Protein AF-A0A7S0S226-F1 (afdb_monomer)

Solvent-accessible surface area (backbone atoms only — not comparable to full-atom values): 10215 Å² total; per-residue (Å²): 108,69,68,55,55,52,50,51,54,54,50,40,50,69,48,90,68,52,68,76,54,34,71,37,90,78,8,47,75,35,73,36,82,28,93,71,53,96,86,37,67,71,38,80,71,40,34,31,76,54,60,61,41,49,46,66,57,77,84,76,49,69,48,77,39,83,91,77,74,43,77,46,78,44,62,69,55,51,52,49,28,52,55,51,35,70,73,42,51,83,58,30,73,47,63,35,71,62,32,49,52,53,49,53,55,48,52,52,51,52,51,52,51,58,62,69,67,64,72,88,71,81,82,85,77,85,85,82,91,79,93,83,81,89,81,86,88,82,84,90,80,89,83,85,87,80,89,88,86,85,90,79,90,81,86,91,135

Secondary structure (DSSP, 8-state):
-HHHHHHHHHHHHHS---HHHHTSTT-S-EEEPPTTSTTPPPEEEE-S----EEE--S--EEEEETTTTEEEEESHHHHHHHHHHHHSPTT-EEE-HHHHHHHHHHHHHHHHHHHHS----------------------------------------

Organism: NCBI:txid1034604

Nearest PDB structures (foldseek):
  1fx4-assembly1_A-2  TM=7.260E-01  e=3.906E-01  Trypanosoma brucei
  1fx2-assembly1_A-2  TM=8.397E-01  e=1.121E+00  Trypanosoma brucei
  6aob-assembly1_B  TM=8.402E-01  e=2.822E+00  Blastocladiella emersonii
  1ab8-assembly1_A  TM=6.430E-01  e=1.665E+00  Rattus norvegicus
  3r5g-assembly2_B  TM=6.287E-01  e=2.030E+00  Pseudomonas aeruginosa

Mean predicted aligned error: 16.29 Å

pLDDT: mean 73.47, std 22.45, range [32.38, 96.31]

Sequence (157 aa):
AINWALLVQQRLMLHPWSDVVLCHEHCEPVEAPGSGGPGAPPRIAFYGPRLKGAVVYGPLRWAYSPTTGRITYEGRLLQQARNMLRHALTGMVVASPPAAHAAMASSIADEMNATMVGRPGGASMAGTQASRSRAGSGSDTGSEAGREADGALMDLS

Structure (mmCIF, N/CA/C/O backbone):
data_AF-A0A7S0S226-F1
#
_entry.id   AF-A0A7S0S226-F1
#
loop_
_atom_site.group_PDB
_atom_site.id
_atom_site.type_symbol
_atom_site.label_atom_id
_atom_site.label_alt_id
_atom_site.label_comp_id
_atom_site.label_asym_id
_atom_site.label_entity_id
_atom_site.label_seq_id
_atom_site.pdbx_PDB_ins_code
_atom_site.Cartn_x
_atom_site.Cartn_y
_atom_site.Cartn_z
_atom_site.occupancy
_atom_site.B_iso_or_equiv
_atom_site.auth_seq_id
_atom_site.auth_comp_id
_atom_site.auth_asym_id
_atom_site.auth_atom_id
_atom_site.pdbx_PDB_model_num
ATOM 1 N N . ALA A 1 1 ? 0.228 -5.501 7.816 1.00 83.00 1 ALA A N 1
ATOM 2 C CA . ALA A 1 1 ? -0.069 -4.401 6.866 1.00 83.00 1 ALA A CA 1
ATOM 3 C C . ALA A 1 1 ? 1.089 -4.140 5.899 1.00 83.00 1 ALA A C 1
ATOM 5 O O . ALA A 1 1 ? 0.867 -4.232 4.701 1.00 83.00 1 ALA A O 1
ATOM 6 N N . ILE A 1 2 ? 2.311 -3.874 6.385 1.00 86.56 2 ILE A N 1
ATOM 7 C CA . ILE A 1 2 ? 3.483 -3.630 5.518 1.00 86.56 2 ILE A CA 1
ATOM 8 C C . ILE A 1 2 ? 3.778 -4.834 4.606 1.00 86.56 2 ILE A C 1
ATOM 10 O O . ILE A 1 2 ? 3.796 -4.666 3.393 1.00 86.56 2 ILE A O 1
ATOM 14 N N . ASN A 1 3 ? 3.864 -6.053 5.155 1.00 86.31 3 ASN A N 1
ATOM 15 C CA . ASN A 1 3 ? 4.080 -7.270 4.350 1.00 86.31 3 ASN A CA 1
ATOM 16 C C . ASN A 1 3 ? 2.999 -7.482 3.285 1.00 86.31 3 ASN A C 1
ATOM 18 O O . ASN A 1 3 ? 3.306 -7.848 2.158 1.00 86.31 3 ASN A O 1
ATOM 22 N N . TRP A 1 4 ? 1.735 -7.205 3.621 1.00 87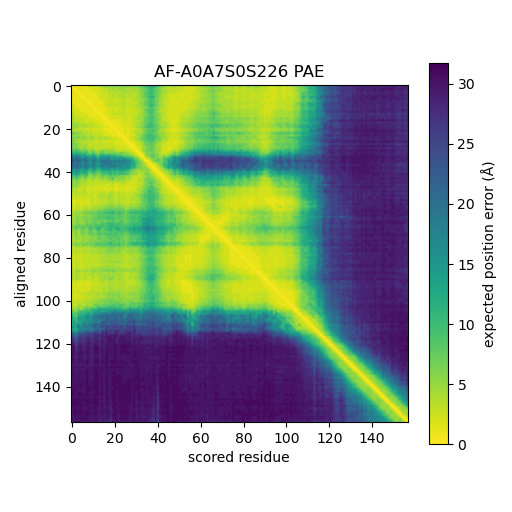.94 4 TRP A N 1
ATOM 23 C CA . TRP A 1 4 ? 0.642 -7.271 2.653 1.00 87.94 4 TRP A CA 1
ATOM 24 C C . TRP A 1 4 ? 0.852 -6.268 1.515 1.00 87.94 4 TRP A C 1
ATOM 26 O O . TRP A 1 4 ? 0.766 -6.648 0.355 1.00 87.94 4 TRP A O 1
ATOM 36 N N . ALA A 1 5 ? 1.198 -5.015 1.824 1.00 88.38 5 ALA A N 1
ATOM 37 C CA . ALA A 1 5 ? 1.439 -4.001 0.803 1.00 88.38 5 ALA A CA 1
ATOM 38 C C . ALA A 1 5 ? 2.613 -4.376 -0.121 1.00 88.38 5 ALA A C 1
ATOM 40 O O . ALA A 1 5 ? 2.495 -4.227 -1.334 1.00 88.38 5 ALA A O 1
ATOM 41 N N . LEU A 1 6 ? 3.704 -4.920 0.430 1.00 85.62 6 LEU A N 1
ATOM 42 C CA . LEU A 1 6 ? 4.840 -5.417 -0.357 1.00 85.62 6 LEU A CA 1
ATOM 43 C C . LEU A 1 6 ? 4.444 -6.594 -1.253 1.00 85.62 6 LEU A C 1
ATOM 45 O O . LEU A 1 6 ? 4.771 -6.606 -2.439 1.00 85.62 6 LEU A O 1
ATOM 49 N N . LEU A 1 7 ? 3.692 -7.552 -0.708 1.00 89.31 7 LEU A N 1
ATOM 50 C CA . LEU A 1 7 ? 3.219 -8.709 -1.458 1.00 89.31 7 LEU A CA 1
ATOM 51 C C . LEU A 1 7 ? 2.297 -8.293 -2.604 1.00 89.31 7 LEU A C 1
ATOM 53 O O . LEU A 1 7 ? 2.421 -8.824 -3.703 1.00 89.31 7 LEU A O 1
ATOM 57 N N . VAL A 1 8 ? 1.402 -7.329 -2.385 1.00 89.56 8 VAL A N 1
ATOM 58 C CA . VAL A 1 8 ? 0.544 -6.829 -3.461 1.00 89.56 8 VAL A CA 1
ATOM 59 C C . VAL A 1 8 ? 1.380 -6.149 -4.547 1.00 89.56 8 VAL A C 1
ATOM 61 O O . VAL A 1 8 ? 1.184 -6.476 -5.711 1.00 89.56 8 VAL A O 1
ATOM 64 N N . GLN A 1 9 ? 2.346 -5.287 -4.204 1.00 86.31 9 GLN A N 1
ATOM 65 C CA . GLN A 1 9 ? 3.227 -4.666 -5.210 1.00 86.31 9 GLN A CA 1
ATOM 66 C C . GLN A 1 9 ? 3.968 -5.721 -6.041 1.00 86.31 9 GLN A C 1
ATOM 68 O O . GLN A 1 9 ? 3.933 -5.680 -7.268 1.00 86.31 9 GLN A O 1
ATOM 73 N N . GLN A 1 10 ? 4.559 -6.725 -5.386 1.00 86.25 10 GLN A N 1
ATOM 74 C CA . GLN A 1 10 ? 5.239 -7.821 -6.075 1.00 86.25 10 GLN A CA 1
ATOM 75 C C . GLN A 1 10 ? 4.284 -8.600 -6.991 1.00 86.25 10 GLN A C 1
ATOM 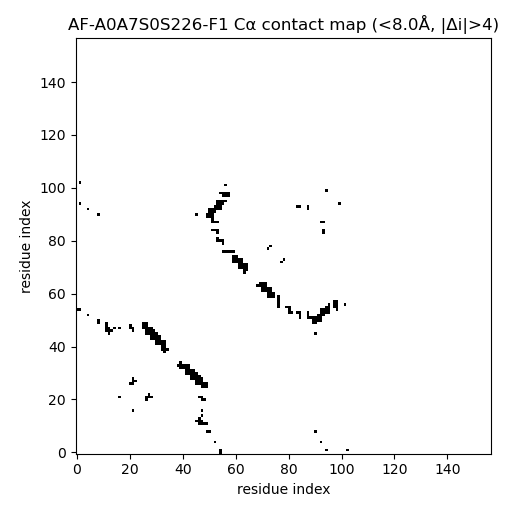77 O O . GLN A 1 10 ? 4.634 -8.936 -8.120 1.00 86.25 10 GLN A O 1
ATOM 82 N N . ARG A 1 11 ? 3.067 -8.898 -6.521 1.00 89.69 11 ARG A N 1
ATOM 83 C CA . ARG A 1 11 ? 2.081 -9.650 -7.306 1.00 89.69 11 ARG A CA 1
ATOM 84 C C . ARG A 1 11 ? 1.554 -8.857 -8.491 1.00 89.69 11 ARG A C 1
ATOM 86 O O . ARG A 1 11 ? 1.340 -9.464 -9.530 1.00 89.69 11 ARG A O 1
ATOM 93 N N . LEU A 1 12 ? 1.392 -7.542 -8.359 1.00 89.75 12 LEU A N 1
ATOM 94 C CA . LEU A 1 12 ? 1.027 -6.672 -9.475 1.00 89.75 12 LEU A CA 1
ATOM 95 C C . LEU A 1 12 ? 2.134 -6.640 -10.532 1.00 89.75 12 LEU A C 1
ATOM 97 O O . LEU A 1 12 ? 1.825 -6.779 -11.708 1.00 89.75 12 LEU A O 1
ATOM 101 N N . MET A 1 13 ? 3.405 -6.554 -10.127 1.00 86.81 13 MET A N 1
ATOM 102 C CA . MET A 1 13 ? 4.535 -6.578 -11.067 1.00 86.81 13 MET A CA 1
ATOM 103 C C . MET A 1 13 ? 4.653 -7.895 -11.843 1.00 86.81 13 MET A C 1
ATOM 105 O O . MET A 1 13 ? 5.077 -7.892 -12.992 1.00 86.81 13 MET A O 1
ATOM 109 N N . LEU A 1 14 ? 4.311 -9.021 -11.213 1.00 88.56 14 LEU A N 1
ATOM 110 C CA . LEU A 1 14 ? 4.398 -10.354 -11.822 1.00 88.56 14 LEU A CA 1
ATOM 111 C C . LEU A 1 14 ? 3.123 -10.767 -12.568 1.00 88.56 14 LEU A C 1
ATOM 113 O O . LEU A 1 14 ? 3.090 -11.840 -13.170 1.00 88.56 14 LEU A O 1
ATOM 117 N N . HIS A 1 15 ? 2.053 -9.979 -12.479 1.00 92.62 15 HIS A N 1
ATOM 118 C CA . HIS A 1 15 ? 0.795 -10.322 -13.122 1.00 92.62 15 HIS A CA 1
ATOM 119 C C . HIS A 1 15 ? 0.908 -10.123 -14.644 1.00 92.62 15 HIS A C 1
ATOM 121 O O . HIS A 1 15 ? 1.420 -9.089 -15.076 1.00 92.62 15 HIS A O 1
ATOM 127 N N . PRO A 1 16 ? 0.429 -11.075 -15.469 1.00 93.19 16 PRO A N 1
ATOM 128 C CA . PRO A 1 16 ? 0.474 -10.956 -16.923 1.00 93.19 16 PRO A CA 1
ATOM 129 C C . PRO A 1 16 ? -0.617 -9.994 -17.411 1.00 93.19 16 PRO A C 1
ATOM 131 O O . PRO A 1 16 ? -1.677 -10.410 -17.878 1.00 93.19 16 PRO A O 1
ATOM 134 N N . TRP A 1 17 ? -0.379 -8.693 -17.251 1.00 94.69 17 TRP A N 1
ATOM 135 C CA . TRP A 1 17 ? -1.279 -7.656 -17.748 1.00 94.69 17 TRP A CA 1
ATOM 136 C C . TRP A 1 17 ? -1.405 -7.727 -19.267 1.00 94.69 17 TRP A C 1
ATOM 138 O O . TRP A 1 17 ? -0.428 -7.962 -19.971 1.00 94.69 17 TRP A O 1
ATOM 148 N N . SER A 1 18 ? -2.617 -7.502 -19.773 1.00 95.69 18 SER A N 1
ATOM 149 C CA . SER A 1 18 ? -2.836 -7.373 -21.210 1.00 95.69 18 SER A CA 1
ATOM 150 C C . SER A 1 18 ? -2.252 -6.064 -21.737 1.00 95.69 18 SER A C 1
ATOM 152 O O . SER A 1 18 ? -2.191 -5.066 -21.013 1.00 95.69 18 SER A O 1
ATOM 154 N N . ASP A 1 19 ? -1.915 -6.032 -23.026 1.00 93.56 19 ASP A N 1
ATOM 155 C CA . ASP A 1 19 ? -1.386 -4.829 -23.684 1.00 93.56 19 ASP A CA 1
ATOM 156 C C . ASP A 1 19 ? -2.323 -3.625 -23.528 1.00 93.56 19 ASP A C 1
ATOM 158 O O . ASP A 1 19 ? -1.872 -2.506 -23.313 1.00 93.56 19 ASP A O 1
ATOM 162 N N . VAL A 1 20 ? -3.640 -3.861 -23.520 1.00 94.38 20 VAL A N 1
ATOM 163 C CA . VAL A 1 20 ? -4.655 -2.819 -23.291 1.00 94.38 20 VAL A CA 1
ATOM 164 C C . VAL A 1 20 ? -4.458 -2.116 -21.943 1.00 94.38 20 VAL A C 1
ATOM 166 O O . VAL A 1 20 ? -4.622 -0.901 -21.859 1.00 94.38 20 VAL A O 1
ATOM 169 N N . VAL A 1 21 ? -4.093 -2.856 -20.890 1.00 92.62 21 VAL A N 1
ATOM 170 C CA . VAL A 1 21 ? -3.802 -2.273 -19.570 1.00 92.62 21 VAL A CA 1
ATOM 171 C C . VAL A 1 21 ? -2.472 -1.528 -19.597 1.00 92.62 21 VAL A C 1
ATOM 173 O O . VAL A 1 21 ? -2.377 -0.444 -19.033 1.00 92.62 21 VAL A O 1
ATOM 176 N N . LEU A 1 22 ? -1.457 -2.074 -20.266 1.00 92.69 22 LEU A N 1
ATOM 177 C CA . LEU A 1 22 ? -0.122 -1.470 -20.336 1.00 92.69 22 LEU A CA 1
ATOM 178 C C . LEU A 1 22 ? -0.083 -0.188 -21.176 1.00 92.69 22 LEU A C 1
ATOM 180 O O . LEU A 1 22 ? 0.753 0.674 -20.921 1.00 92.69 22 LEU A O 1
ATOM 184 N N . CYS A 1 23 ? -0.997 -0.038 -22.138 1.00 92.19 23 CYS A N 1
ATOM 185 C CA . CYS A 1 23 ? -1.183 1.201 -22.892 1.00 92.19 23 CYS A CA 1
ATOM 186 C C . CYS A 1 23 ? -1.824 2.328 -22.065 1.00 92.19 23 CYS A C 1
ATOM 188 O O . CYS A 1 23 ? -1.823 3.475 -22.511 1.00 92.19 23 CYS A O 1
ATOM 190 N N . HIS A 1 24 ? -2.400 2.030 -20.894 1.00 91.19 24 HIS A N 1
ATOM 191 C CA . HIS A 1 24 ? -2.980 3.052 -20.030 1.00 91.19 24 HIS A CA 1
ATOM 192 C C . HIS A 1 24 ? -1.882 3.894 -19.372 1.00 91.19 24 HIS A C 1
ATOM 194 O O . HIS A 1 24 ? -0.874 3.372 -18.893 1.00 91.19 24 HIS A O 1
ATOM 200 N N . GLU A 1 25 ? -2.123 5.200 -19.272 1.00 86.50 25 GLU A N 1
ATOM 201 C CA . GLU A 1 25 ? -1.240 6.129 -18.569 1.00 86.50 25 GLU A CA 1
ATOM 202 C C . GLU A 1 25 ? -0.963 5.637 -17.132 1.00 86.50 25 GLU A C 1
ATOM 204 O O . GLU A 1 25 ? -1.889 5.295 -16.390 1.00 86.50 25 GLU A O 1
ATOM 209 N N . HIS A 1 26 ? 0.310 5.574 -16.736 1.00 85.44 26 HIS A N 1
ATOM 210 C CA . HIS A 1 26 ? 0.799 5.072 -15.443 1.00 85.44 26 HIS A CA 1
ATOM 211 C C . HIS A 1 26 ? 0.833 3.546 -15.266 1.00 85.44 26 HIS A C 1
ATOM 213 O O . HIS A 1 26 ? 1.134 3.076 -14.161 1.00 85.44 26 HIS A O 1
ATOM 219 N N . CYS A 1 27 ? 0.551 2.775 -16.316 1.00 90.56 27 CYS A N 1
ATOM 220 C CA . CYS A 1 27 ? 0.687 1.316 -16.322 1.00 90.56 27 CYS A CA 1
ATOM 221 C C . CYS A 1 27 ? 1.833 0.827 -17.216 1.00 90.56 27 CYS A C 1
ATOM 223 O O . CYS A 1 27 ? 2.117 -0.374 -17.241 1.00 90.56 27 CYS A O 1
ATOM 225 N N . GLU A 1 28 ? 2.514 1.743 -17.907 1.00 89.31 28 GLU A N 1
ATOM 226 C CA . GLU A 1 28 ? 3.633 1.419 -18.776 1.00 89.31 28 GLU A CA 1
ATOM 227 C C . GLU A 1 28 ? 4.786 0.764 -17.991 1.00 89.31 28 GLU A C 1
ATOM 229 O O . GLU A 1 28 ? 4.998 1.085 -16.809 1.00 89.31 28 GLU A O 1
ATOM 234 N N . PRO A 1 29 ? 5.547 -0.151 -18.616 1.00 87.69 29 PRO A N 1
ATOM 235 C CA . PRO A 1 29 ? 6.764 -0.680 -18.022 1.00 87.69 29 PRO A CA 1
ATOM 236 C C . PRO A 1 29 ? 7.760 0.449 -17.744 1.00 87.69 29 PRO A C 1
ATOM 238 O O . PRO A 1 29 ? 8.055 1.257 -18.622 1.00 87.69 29 PRO A O 1
ATOM 241 N N . VAL A 1 30 ? 8.291 0.501 -16.523 1.00 86.81 30 VAL A N 1
ATOM 242 C CA . VAL A 1 30 ? 9.331 1.469 -16.147 1.00 86.81 30 VAL A CA 1
ATOM 243 C C . VAL A 1 30 ? 10.589 0.719 -15.790 1.00 86.81 30 VAL A C 1
ATOM 245 O O . VAL A 1 30 ? 10.583 -0.141 -14.909 1.00 86.81 30 VAL A O 1
ATOM 248 N N . GLU A 1 31 ? 11.675 1.087 -16.451 1.00 85.19 31 GLU A N 1
ATOM 249 C CA . GLU A 1 31 ? 13.002 0.560 -16.186 1.00 85.19 31 GLU A CA 1
ATOM 250 C C . GLU A 1 31 ? 13.718 1.425 -15.148 1.00 85.19 31 GLU A C 1
ATOM 252 O O . GLU A 1 31 ? 13.714 2.655 -15.211 1.00 85.19 31 GLU A O 1
ATOM 257 N N . ALA A 1 32 ? 14.343 0.770 -14.176 1.00 78.94 32 ALA A N 1
ATOM 258 C CA . ALA A 1 32 ? 15.320 1.381 -13.299 1.00 78.94 32 ALA A CA 1
ATOM 259 C C . ALA A 1 32 ? 16.734 1.039 -13.783 1.00 78.94 32 ALA A C 1
ATOM 261 O O . ALA A 1 32 ? 16.969 -0.069 -14.288 1.00 78.94 32 ALA A O 1
ATOM 262 N N . PRO A 1 33 ? 17.697 1.956 -13.581 1.00 74.69 33 PRO A N 1
ATOM 263 C CA . PRO A 1 33 ? 19.095 1.666 -13.849 1.00 74.69 33 PRO A CA 1
ATOM 264 C C . PRO A 1 33 ? 19.530 0.414 -13.078 1.00 74.69 33 PRO A C 1
ATOM 266 O O . PRO A 1 33 ? 19.199 0.237 -11.900 1.00 74.69 33 PRO A O 1
ATOM 269 N N . GLY A 1 34 ? 20.260 -0.473 -13.756 1.00 68.38 34 GLY A N 1
ATOM 270 C CA . GLY A 1 34 ? 20.780 -1.691 -13.152 1.00 68.38 34 GLY A CA 1
ATOM 271 C C . GLY A 1 34 ? 21.678 -1.362 -11.958 1.00 68.38 34 GLY A C 1
ATOM 272 O O . GLY A 1 34 ? 22.600 -0.558 -12.054 1.00 68.38 34 GLY A O 1
ATOM 273 N N . SER A 1 35 ? 21.439 -2.006 -10.815 1.00 65.50 35 SER A N 1
ATOM 274 C CA . SER A 1 35 ? 22.182 -1.779 -9.565 1.00 65.50 35 SER A CA 1
ATOM 275 C C . SER A 1 35 ? 23.627 -2.318 -9.576 1.00 65.50 35 SER A C 1
ATOM 277 O O . SER A 1 35 ? 24.253 -2.385 -8.523 1.00 65.50 35 SER A O 1
ATOM 279 N N . GLY A 1 36 ? 24.138 -2.765 -10.730 1.00 61.38 36 GLY A N 1
ATOM 280 C CA . GLY A 1 36 ? 25.374 -3.549 -10.871 1.00 61.38 36 GLY A CA 1
ATOM 281 C C . GLY A 1 36 ? 26.572 -2.808 -11.473 1.00 61.38 36 GLY A C 1
ATOM 282 O O . GLY A 1 36 ? 27.536 -3.458 -11.858 1.00 61.38 36 GLY A O 1
ATOM 283 N N . GLY A 1 37 ? 26.524 -1.477 -11.573 1.00 62.25 37 GLY A N 1
ATOM 284 C CA . GLY A 1 37 ? 27.582 -0.671 -12.192 1.00 62.25 37 GLY A CA 1
ATOM 285 C C . GLY A 1 37 ? 27.354 -0.392 -13.686 1.00 62.25 37 GLY A C 1
ATOM 286 O O . GLY A 1 37 ? 26.299 -0.735 -14.230 1.00 62.25 37 GLY A O 1
ATOM 287 N N . PRO A 1 38 ? 28.311 0.275 -14.357 1.00 66.38 38 PRO A N 1
ATOM 288 C CA . PRO A 1 38 ? 28.190 0.633 -15.768 1.00 66.38 38 PRO A CA 1
ATOM 289 C C . PRO A 1 38 ? 27.993 -0.623 -16.630 1.00 66.38 38 PRO A C 1
ATOM 291 O O . PRO A 1 38 ? 28.824 -1.525 -16.601 1.00 66.38 38 PRO A O 1
ATOM 294 N N . GLY A 1 39 ? 26.893 -0.685 -17.385 1.00 70.69 39 GLY A N 1
ATOM 295 C CA . GLY A 1 39 ? 26.566 -1.817 -18.263 1.00 70.69 39 GLY A CA 1
ATOM 296 C C . GLY A 1 39 ? 25.683 -2.905 -17.642 1.00 70.69 39 GLY A C 1
ATOM 297 O O . GLY A 1 39 ? 25.359 -3.873 -18.327 1.00 70.69 39 GLY A O 1
ATOM 298 N N . ALA A 1 40 ? 25.254 -2.764 -16.381 1.00 72.81 40 ALA A N 1
ATOM 299 C CA . ALA A 1 40 ? 24.247 -3.659 -15.817 1.00 72.81 40 ALA A CA 1
ATOM 300 C C . ALA A 1 40 ? 22.916 -3.522 -16.585 1.00 72.81 40 ALA A C 1
ATOM 302 O O . ALA A 1 40 ? 22.482 -2.391 -16.833 1.00 72.81 40 ALA A O 1
ATOM 303 N N . PRO A 1 41 ? 22.253 -4.638 -16.948 1.00 74.00 41 PRO A N 1
ATOM 304 C CA . PRO A 1 41 ? 21.011 -4.577 -17.703 1.00 74.00 41 PRO A CA 1
ATOM 305 C C . PRO A 1 41 ? 19.937 -3.810 -16.917 1.00 74.00 41 PRO A C 1
ATOM 307 O O . PRO A 1 41 ? 19.889 -3.915 -15.680 1.00 74.00 41 PRO A O 1
ATOM 310 N N . PRO A 1 42 ? 19.078 -3.039 -17.608 1.00 72.25 42 PRO A N 1
ATOM 311 C CA . PRO A 1 42 ? 17.971 -2.346 -16.969 1.00 72.25 42 PRO A CA 1
ATOM 312 C C . PRO A 1 42 ? 17.066 -3.357 -16.261 1.00 72.25 42 PRO A C 1
ATOM 314 O O . PRO A 1 42 ? 16.806 -4.455 -16.759 1.00 72.25 42 PRO A O 1
ATOM 317 N N . ARG A 1 43 ? 16.610 -3.002 -15.058 1.00 79.81 43 ARG A N 1
ATOM 318 C CA . ARG A 1 43 ? 15.679 -3.832 -14.284 1.00 79.81 43 ARG A CA 1
ATOM 319 C C . ARG A 1 43 ? 14.304 -3.201 -14.364 1.00 79.81 43 ARG A C 1
ATOM 321 O O . ARG A 1 43 ? 14.167 -2.007 -14.120 1.00 79.81 43 ARG A O 1
ATOM 328 N N . ILE A 1 44 ? 13.280 -3.998 -14.641 1.00 80.75 44 ILE A N 1
ATOM 329 C CA . ILE A 1 44 ? 11.900 -3.512 -14.607 1.00 80.75 44 ILE A CA 1
ATOM 330 C C . ILE A 1 44 ? 11.547 -3.167 -13.155 1.00 80.75 44 ILE A C 1
ATOM 332 O O . ILE A 1 44 ? 11.524 -4.036 -12.282 1.00 80.75 44 ILE A O 1
ATOM 336 N N . ALA A 1 45 ? 11.303 -1.886 -12.902 1.00 79.19 45 ALA A N 1
ATOM 337 C CA . ALA A 1 45 ? 10.891 -1.352 -11.612 1.00 79.19 45 ALA A CA 1
ATOM 338 C C . ALA A 1 45 ? 9.368 -1.355 -11.449 1.00 79.19 45 ALA A C 1
ATOM 340 O O . ALA A 1 45 ? 8.881 -1.568 -10.342 1.00 79.19 45 ALA A O 1
ATOM 341 N N . PHE A 1 46 ? 8.619 -1.161 -12.540 1.00 85.19 46 PHE A N 1
ATOM 342 C CA . PHE A 1 46 ? 7.156 -1.233 -12.543 1.00 85.19 46 PHE A CA 1
ATOM 343 C C . PHE A 1 46 ? 6.630 -1.892 -13.813 1.00 85.19 46 PHE A C 1
ATOM 345 O O . PHE A 1 46 ? 7.206 -1.718 -14.884 1.00 85.19 46 PHE A O 1
ATOM 352 N N . TYR A 1 47 ? 5.513 -2.609 -13.682 1.00 89.25 47 TYR A N 1
ATOM 353 C CA . TYR A 1 47 ? 4.800 -3.249 -14.783 1.00 89.25 47 TYR A CA 1
ATOM 354 C C . TYR A 1 47 ? 3.304 -3.307 -14.443 1.00 89.25 47 TYR A C 1
ATOM 356 O O . TY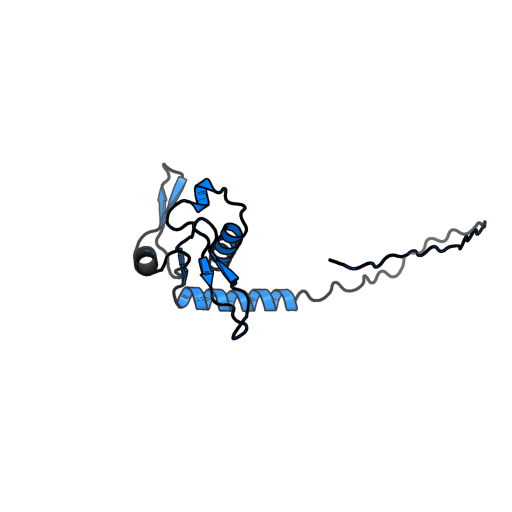R A 1 47 ? 2.928 -3.912 -13.436 1.00 89.25 47 TYR A O 1
ATOM 364 N N . GLY A 1 48 ? 2.462 -2.641 -15.239 1.00 92.19 48 GLY A N 1
ATOM 365 C CA . GLY A 1 48 ? 1.022 -2.555 -14.995 1.00 92.19 48 GLY A CA 1
ATOM 366 C C . GLY A 1 48 ? 0.614 -1.581 -13.877 1.00 92.19 48 GLY A C 1
ATOM 367 O O . GLY A 1 48 ? 1.375 -0.671 -13.531 1.00 92.19 48 GLY A O 1
ATOM 368 N N . PRO A 1 49 ? -0.599 -1.743 -13.309 1.00 92.44 49 PRO A N 1
ATOM 369 C CA . PRO A 1 49 ? -1.165 -0.848 -12.308 1.00 92.44 49 PRO A CA 1
ATOM 370 C C . PRO A 1 49 ? -0.290 -0.711 -11.065 1.00 92.44 49 PRO A C 1
ATOM 372 O O . PRO A 1 49 ? 0.093 -1.689 -10.421 1.00 92.44 49 PRO A O 1
ATOM 375 N N . ARG A 1 50 ? -0.034 0.538 -10.682 1.00 89.38 50 ARG A N 1
ATOM 376 C CA . ARG A 1 50 ? 0.840 0.882 -9.561 1.00 89.38 50 ARG A CA 1
ATOM 377 C C . ARG A 1 50 ? 0.017 1.311 -8.360 1.00 89.38 50 ARG A C 1
ATOM 379 O O . ARG A 1 50 ? -0.689 2.319 -8.396 1.00 89.38 50 ARG A O 1
ATOM 386 N N . LEU A 1 51 ? 0.147 0.581 -7.258 1.00 88.06 51 LEU A N 1
ATOM 387 C CA . LEU A 1 51 ? -0.509 0.977 -6.019 1.00 88.06 51 LEU A CA 1
ATOM 388 C C . LEU A 1 51 ? 0.284 2.050 -5.292 1.00 88.06 51 LEU A C 1
ATOM 390 O O . LEU A 1 51 ? 1.512 2.054 -5.260 1.00 88.06 51 LEU A O 1
ATOM 394 N N . LYS A 1 52 ? -0.454 2.944 -4.652 1.00 91.88 52 LYS A N 1
ATOM 395 C CA . LYS A 1 52 ? 0.071 3.953 -3.747 1.00 91.88 52 LYS A CA 1
ATOM 396 C C . LYS A 1 52 ? -0.563 3.717 -2.386 1.00 91.88 52 LYS A C 1
ATOM 398 O O . LYS A 1 52 ? -1.785 3.614 -2.285 1.00 91.88 52 LYS A O 1
ATOM 403 N N . GLY A 1 53 ? 0.259 3.587 -1.350 1.00 92.25 53 GLY A N 1
ATOM 404 C CA . GLY A 1 53 ? -0.195 3.163 -0.028 1.00 92.25 53 GLY A CA 1
ATOM 405 C C . GLY A 1 53 ? 0.433 3.963 1.103 1.00 92.25 53 GLY A C 1
ATOM 406 O O . GLY A 1 53 ? 1.566 4.425 1.001 1.00 92.25 53 GLY A O 1
ATOM 407 N N . ALA A 1 54 ? -0.302 4.097 2.205 1.00 94.81 54 ALA A N 1
ATOM 408 C CA . ALA A 1 54 ? 0.207 4.646 3.453 1.00 94.81 54 ALA A CA 1
ATOM 409 C C . ALA A 1 54 ? -0.198 3.736 4.614 1.00 94.81 54 ALA A C 1
ATOM 411 O O . ALA A 1 54 ? -1.375 3.410 4.771 1.00 94.81 54 ALA A O 1
ATOM 412 N N . VAL A 1 55 ? 0.775 3.337 5.430 1.00 94.00 55 VAL A N 1
ATOM 413 C CA . VAL A 1 55 ? 0.565 2.511 6.618 1.00 94.00 55 VAL A CA 1
ATOM 414 C C . VAL A 1 55 ? 0.867 3.344 7.852 1.00 94.00 55 VAL A C 1
ATOM 416 O O . VAL A 1 55 ? 1.964 3.874 8.010 1.00 94.00 55 VAL A O 1
ATOM 419 N N . VAL A 1 56 ? -0.108 3.442 8.747 1.00 94.44 56 VAL A N 1
ATOM 420 C CA . VAL A 1 56 ? 0.036 4.115 10.039 1.00 94.44 56 VAL A CA 1
ATOM 421 C C . VAL A 1 56 ? -0.257 3.139 11.165 1.00 94.44 56 VAL A C 1
ATOM 423 O O . VAL A 1 56 ? -1.055 2.217 11.009 1.00 94.44 56 VAL A O 1
ATOM 426 N N . TYR A 1 57 ? 0.387 3.357 12.305 1.00 92.69 57 TYR A N 1
ATOM 427 C CA . TYR A 1 57 ? 0.212 2.556 13.508 1.00 92.69 57 TYR A CA 1
ATOM 428 C C . TYR A 1 57 ? -0.021 3.468 14.708 1.00 92.69 57 TYR A C 1
ATOM 430 O O . TYR A 1 57 ? 0.664 4.483 14.858 1.00 92.69 57 TYR A O 1
ATOM 438 N N . GLY A 1 58 ? -0.998 3.113 15.540 1.00 91.25 58 GLY A N 1
ATOM 439 C CA . GLY A 1 58 ? -1.383 3.883 16.716 1.00 91.25 58 GLY A CA 1
ATOM 440 C C . GLY A 1 58 ? -2.810 3.578 17.182 1.00 91.25 58 GLY A C 1
ATOM 441 O O . GLY A 1 58 ? -3.480 2.718 16.605 1.00 91.25 58 GLY A O 1
ATOM 442 N N . PRO A 1 59 ? -3.293 4.288 18.216 1.00 89.94 59 PRO A N 1
ATOM 443 C CA . PRO A 1 59 ? -4.652 4.131 18.718 1.00 89.94 59 PRO A CA 1
ATOM 444 C C . PRO A 1 59 ? -5.679 4.563 17.666 1.00 89.94 59 PRO A C 1
ATOM 446 O O . PRO A 1 59 ? -5.592 5.650 17.088 1.00 89.94 59 PRO A O 1
ATOM 449 N N . LEU A 1 60 ? -6.672 3.706 17.439 1.00 89.38 60 LEU A N 1
ATOM 450 C CA . LEU A 1 60 ? -7.661 3.852 16.379 1.00 89.38 60 LEU A CA 1
ATOM 451 C C . LEU A 1 60 ? -9.052 4.069 16.967 1.00 89.38 60 LEU A C 1
ATOM 453 O O . LEU A 1 60 ? -9.482 3.327 17.848 1.00 89.38 60 LEU A O 1
ATOM 457 N N . ARG A 1 61 ? -9.769 5.068 16.447 1.00 92.69 61 ARG A N 1
ATOM 458 C CA . ARG A 1 61 ? -11.206 5.207 16.686 1.00 92.69 61 ARG A CA 1
ATOM 459 C C . ARG A 1 61 ? -11.957 4.501 15.572 1.00 92.69 61 ARG A C 1
ATOM 461 O O . ARG A 1 61 ? -11.606 4.633 14.398 1.00 92.69 61 ARG A O 1
ATOM 468 N N . TRP A 1 62 ? -12.969 3.748 15.959 1.00 94.12 62 TRP A N 1
ATOM 469 C CA . TRP A 1 62 ? -13.801 3.001 15.040 1.00 94.12 62 TRP A CA 1
ATOM 470 C C . TRP A 1 62 ? -15.250 3.034 15.506 1.00 94.12 62 TRP A C 1
ATOM 472 O O . TRP A 1 62 ? -15.522 3.146 16.702 1.00 94.12 62 TRP A O 1
ATOM 482 N N . ALA A 1 63 ? -16.162 2.933 14.550 1.00 93.56 63 ALA A N 1
ATOM 483 C CA . ALA A 1 63 ? -17.588 2.820 14.786 1.00 93.56 63 ALA A CA 1
ATOM 484 C C . ALA A 1 63 ? -18.123 1.613 14.015 1.00 93.56 63 ALA A C 1
ATOM 486 O O . ALA A 1 63 ? -17.717 1.347 12.884 1.00 93.56 63 ALA A O 1
ATOM 487 N N . TYR A 1 64 ? -19.029 0.866 14.635 1.00 95.75 64 TYR A N 1
ATOM 488 C CA . TYR A 1 64 ? -19.732 -0.227 13.977 1.00 95.75 64 TYR A CA 1
ATOM 489 C C . TYR A 1 64 ? -21.100 0.258 13.501 1.00 95.75 64 TYR A C 1
ATOM 491 O O . TYR A 1 64 ? -21.867 0.826 14.277 1.00 95.75 64 TYR A O 1
ATOM 499 N N . SER A 1 65 ? -21.408 0.033 12.225 1.00 95.25 65 SER A N 1
ATOM 500 C CA . SER A 1 65 ? -22.721 0.314 11.651 1.00 95.25 65 SER A CA 1
ATOM 501 C C . SER A 1 65 ? -23.558 -0.971 11.649 1.00 95.25 65 SER A C 1
ATOM 503 O O . SER A 1 65 ? -23.307 -1.841 10.812 1.00 95.25 65 SER A O 1
ATOM 505 N N . PRO A 1 66 ? -24.575 -1.106 12.522 1.00 94.19 66 PRO A N 1
ATOM 506 C CA . PRO A 1 66 ? -25.404 -2.313 12.573 1.00 94.19 66 PRO A CA 1
ATOM 507 C C . PRO A 1 66 ? -26.235 -2.505 11.300 1.00 94.19 66 PRO A C 1
ATOM 509 O O . PRO A 1 66 ? -26.520 -3.630 10.913 1.00 94.19 66 PRO A O 1
ATOM 512 N N . THR A 1 67 ? -26.574 -1.418 10.602 1.00 96.12 67 THR A N 1
ATOM 513 C CA . THR A 1 67 ? -27.345 -1.467 9.352 1.00 96.12 67 THR A CA 1
ATOM 514 C C . THR A 1 67 ? -26.548 -2.061 8.192 1.00 96.12 67 THR A C 1
ATOM 516 O O . THR A 1 67 ? -27.114 -2.734 7.340 1.00 96.12 67 THR A O 1
ATOM 519 N N . THR A 1 68 ? -25.237 -1.805 8.131 1.00 95.44 68 THR A N 1
ATOM 520 C CA . THR A 1 68 ? -24.383 -2.277 7.024 1.00 95.44 68 THR A CA 1
ATOM 521 C C . THR A 1 68 ? -23.481 -3.446 7.414 1.00 95.44 68 THR A C 1
ATOM 523 O O . THR A 1 68 ? -22.838 -4.033 6.546 1.00 95.44 68 THR A O 1
ATOM 526 N N . GLY A 1 69 ? -23.384 -3.760 8.709 1.00 96.31 69 GLY A N 1
ATOM 527 C CA . GLY A 1 69 ? -22.439 -4.731 9.257 1.00 96.31 69 GLY A CA 1
ATOM 528 C C . GLY A 1 69 ? -20.970 -4.306 9.142 1.00 96.31 69 GLY A C 1
ATOM 529 O O . GLY A 1 69 ? -20.083 -5.131 9.350 1.00 96.31 69 GLY A O 1
ATOM 530 N N . ARG A 1 70 ? -20.685 -3.046 8.782 1.00 95.81 70 ARG A N 1
ATOM 531 C CA . ARG A 1 70 ? -19.327 -2.554 8.501 1.00 95.81 70 ARG A CA 1
ATOM 532 C C . ARG A 1 70 ? -18.738 -1.806 9.691 1.00 95.81 70 ARG A C 1
ATOM 534 O O . ARG A 1 70 ? -19.440 -1.090 10.403 1.00 95.81 70 ARG A O 1
ATOM 541 N N . ILE A 1 71 ? -17.421 -1.925 9.845 1.00 95.38 71 ILE A N 1
ATOM 542 C CA . ILE A 1 71 ? -16.624 -1.087 10.743 1.00 95.38 71 ILE A CA 1
ATOM 543 C C . ILE A 1 71 ? -16.079 0.084 9.931 1.00 95.38 71 ILE A C 1
ATOM 545 O O . ILE A 1 71 ? -15.431 -0.112 8.901 1.00 95.38 71 ILE A O 1
ATOM 549 N N . THR A 1 72 ? -16.334 1.300 10.395 1.00 92.69 72 THR A N 1
ATOM 550 C CA . THR A 1 72 ? -15.705 2.511 9.875 1.00 92.69 72 THR A CA 1
ATOM 551 C C . THR A 1 72 ? -14.615 2.964 10.827 1.00 92.69 72 THR A C 1
ATOM 553 O O . THR A 1 72 ? -14.740 2.880 12.045 1.00 92.69 72 THR A O 1
ATOM 556 N N . TYR A 1 73 ? -13.521 3.442 10.253 1.00 90.88 73 TYR A N 1
ATOM 557 C CA . TYR A 1 73 ? -12.389 3.982 10.986 1.00 90.88 73 TYR A CA 1
ATOM 558 C C . TYR A 1 73 ? -12.401 5.497 10.871 1.00 90.88 73 TYR A C 1
ATOM 560 O O . TYR A 1 73 ? -12.673 6.034 9.795 1.00 90.88 73 TYR A O 1
ATOM 568 N N . GLU A 1 74 ? -12.093 6.194 11.957 1.00 89.94 74 GLU A N 1
ATOM 569 C CA . GLU A 1 74 ? -12.140 7.651 11.980 1.00 89.94 74 GLU A CA 1
ATOM 570 C C . GLU A 1 74 ? -11.099 8.275 12.915 1.00 89.94 74 GLU A C 1
ATOM 572 O O . GLU A 1 74 ? -10.337 7.607 13.618 1.00 89.94 74 GLU A O 1
ATOM 577 N N . GLY A 1 75 ? -11.046 9.604 12.891 1.00 91.00 75 GLY A N 1
ATOM 578 C CA . GLY A 1 75 ? -10.176 10.392 13.749 1.00 91.00 75 GLY A CA 1
ATOM 579 C C . GLY A 1 75 ? -8.765 10.604 13.202 1.00 91.00 75 GLY A C 1
ATOM 580 O O . GLY A 1 75 ? -8.477 10.464 12.010 1.00 91.00 75 GLY A O 1
ATOM 581 N N . ARG A 1 76 ? -7.872 11.016 14.109 1.00 93.12 76 ARG A N 1
ATOM 582 C CA . ARG A 1 76 ? -6.551 11.568 13.766 1.00 93.12 76 ARG A CA 1
ATOM 583 C C . ARG A 1 76 ? -5.652 10.579 13.032 1.00 93.12 76 ARG A C 1
ATOM 585 O O . ARG A 1 76 ? -4.934 10.993 12.130 1.00 93.12 76 ARG A O 1
ATOM 592 N N . LEU A 1 77 ? -5.717 9.293 13.376 1.00 92.38 77 LEU A N 1
ATOM 593 C CA . LEU A 1 77 ? -4.872 8.275 12.754 1.00 92.38 77 LEU A CA 1
ATOM 594 C C . LEU A 1 77 ? -5.212 8.098 11.264 1.00 92.38 77 LEU A C 1
ATOM 596 O O . LEU A 1 77 ? -4.316 8.065 10.423 1.00 92.38 77 LEU A O 1
ATOM 600 N N . LEU A 1 78 ? -6.503 8.094 10.912 1.00 92.06 78 LEU A N 1
ATOM 601 C CA . LEU A 1 78 ? -6.926 8.054 9.511 1.00 92.06 78 LEU A CA 1
ATOM 602 C C . LEU A 1 78 ? -6.566 9.352 8.773 1.00 92.06 78 LEU A C 1
ATOM 604 O O . LEU A 1 78 ? -6.148 9.305 7.615 1.00 92.06 78 LEU A O 1
ATOM 608 N N . GLN A 1 79 ? -6.684 10.509 9.432 1.00 93.69 79 GLN A N 1
ATOM 609 C CA . GLN A 1 79 ? -6.261 11.782 8.840 1.00 93.69 79 GLN A CA 1
ATOM 610 C C . GLN A 1 79 ? -4.752 11.804 8.556 1.00 93.69 79 GLN A C 1
ATOM 612 O O . GLN A 1 79 ? -4.335 12.249 7.488 1.00 93.69 79 GLN A O 1
ATOM 617 N N . GLN A 1 80 ? -3.938 11.274 9.469 1.00 94.38 80 GLN A N 1
ATOM 618 C CA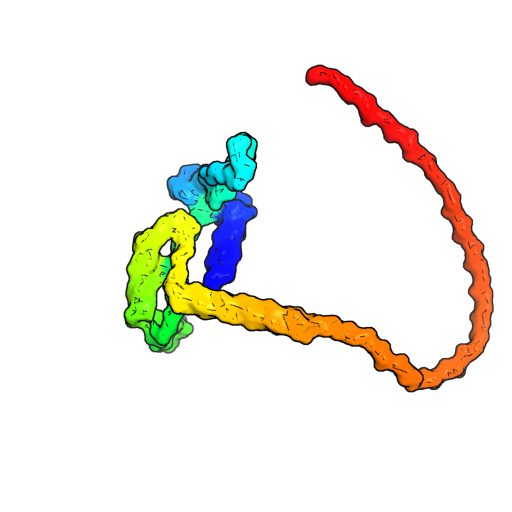 . GLN A 1 80 ? -2.503 11.106 9.262 1.00 94.38 80 GLN A CA 1
ATOM 619 C C . GLN A 1 80 ? -2.220 10.189 8.067 1.00 94.38 80 GLN A C 1
ATOM 621 O O . GLN A 1 80 ? -1.432 10.566 7.202 1.00 94.38 80 GLN A O 1
ATOM 626 N N . ALA A 1 81 ? -2.894 9.037 7.971 1.00 93.88 81 ALA A N 1
ATOM 627 C CA . ALA A 1 81 ? -2.746 8.130 6.831 1.00 93.88 81 ALA A CA 1
ATOM 628 C C . ALA A 1 81 ? -3.069 8.828 5.505 1.00 93.88 81 ALA A C 1
ATOM 630 O O . ALA A 1 81 ? -2.308 8.714 4.549 1.00 93.88 81 ALA A O 1
ATOM 631 N N . ARG A 1 82 ? -4.158 9.606 5.456 1.00 94.56 82 ARG A N 1
ATOM 632 C CA . ARG A 1 82 ? -4.549 10.386 4.271 1.00 94.56 82 ARG A CA 1
ATOM 633 C C . ARG A 1 82 ? -3.509 11.439 3.906 1.00 94.56 82 ARG A C 1
ATOM 635 O O . ARG A 1 82 ? -3.195 11.585 2.729 1.00 94.56 82 ARG A O 1
ATOM 642 N N . ASN A 1 83 ? -2.968 12.155 4.890 1.00 95.12 83 ASN A N 1
ATOM 643 C CA . ASN A 1 83 ? -1.932 13.160 4.654 1.00 95.12 83 ASN A CA 1
ATOM 644 C C . ASN A 1 83 ? -0.654 12.512 4.108 1.00 95.12 83 ASN A C 1
ATOM 646 O O . ASN A 1 83 ? -0.133 12.957 3.092 1.00 95.12 83 ASN A O 1
ATOM 650 N N . MET A 1 84 ? -0.197 11.416 4.718 1.00 95.44 84 MET A N 1
ATOM 651 C CA . MET A 1 84 ? 0.951 10.651 4.222 1.00 95.44 84 MET A CA 1
ATOM 652 C C . MET A 1 84 ? 0.707 10.117 2.812 1.00 95.44 84 MET A C 1
ATOM 654 O O . MET A 1 84 ? 1.569 10.242 1.945 1.00 95.44 84 MET A O 1
ATOM 658 N N . LEU A 1 85 ? -0.490 9.581 2.563 1.00 95.00 85 LEU A N 1
ATOM 659 C CA . LEU A 1 85 ? -0.868 9.088 1.251 1.00 95.00 85 LEU A CA 1
ATOM 660 C C . LEU A 1 85 ? -0.806 10.208 0.218 1.00 95.00 85 LEU A C 1
ATOM 662 O O . LEU A 1 85 ? -0.263 9.977 -0.844 1.00 95.00 85 LEU A O 1
ATOM 666 N N . ARG A 1 86 ? -1.275 11.430 0.495 1.00 94.19 86 ARG A N 1
ATOM 667 C CA . ARG A 1 86 ? -1.199 12.540 -0.478 1.00 94.19 86 ARG A CA 1
ATOM 668 C C . ARG A 1 86 ? 0.219 12.763 -1.006 1.00 94.19 86 ARG A C 1
ATOM 670 O O . ARG A 1 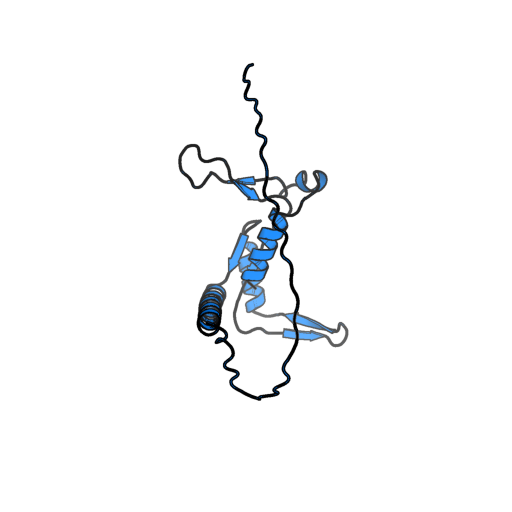86 ? 0.371 12.922 -2.213 1.00 94.19 86 ARG A O 1
ATOM 677 N N . HIS A 1 87 ? 1.223 12.673 -0.137 1.00 91.44 87 HIS A N 1
ATOM 678 C CA . HIS A 1 87 ? 2.628 12.902 -0.482 1.00 91.44 87 HIS A CA 1
ATOM 679 C C . HIS A 1 87 ? 3.365 11.682 -1.054 1.00 91.44 87 HIS A C 1
ATOM 681 O O . HIS A 1 87 ? 4.449 11.848 -1.603 1.00 91.44 87 HIS A O 1
ATOM 687 N N . ALA A 1 88 ? 2.812 10.470 -0.952 1.00 91.12 88 ALA A N 1
ATOM 688 C CA . ALA A 1 88 ? 3.440 9.294 -1.552 1.00 91.12 88 ALA A CA 1
ATOM 689 C C . ALA A 1 88 ? 3.412 9.373 -3.091 1.00 91.12 88 ALA A C 1
ATOM 691 O O . ALA A 1 88 ? 2.474 9.913 -3.677 1.00 91.12 88 ALA A O 1
ATOM 692 N N . LEU A 1 89 ? 4.417 8.825 -3.768 1.00 89.12 89 LEU A N 1
ATOM 693 C CA . LEU A 1 89 ? 4.399 8.709 -5.230 1.00 89.12 89 LEU A CA 1
ATOM 694 C C . LEU A 1 89 ? 3.610 7.470 -5.672 1.00 89.12 89 LEU A C 1
ATOM 696 O O . LEU A 1 89 ? 3.343 6.561 -4.883 1.00 89.12 89 LEU A O 1
ATOM 700 N N . THR A 1 90 ? 3.202 7.427 -6.937 1.00 86.88 90 THR A N 1
ATOM 701 C CA . THR A 1 90 ? 2.582 6.228 -7.513 1.00 86.88 90 THR A CA 1
ATOM 702 C C . THR A 1 90 ? 3.584 5.069 -7.476 1.00 86.88 90 THR A C 1
ATOM 704 O O . THR A 1 90 ? 4.747 5.256 -7.819 1.00 86.88 90 THR A O 1
ATOM 707 N N . GLY A 1 91 ? 3.161 3.888 -7.017 1.00 85.62 91 GLY A N 1
ATOM 708 C CA . GLY A 1 91 ? 4.062 2.750 -6.790 1.00 85.62 91 GLY A CA 1
ATOM 709 C C . GLY A 1 91 ? 4.777 2.774 -5.433 1.00 85.62 91 GLY A C 1
ATOM 710 O O . GLY A 1 91 ? 5.487 1.830 -5.098 1.00 85.62 91 GLY A O 1
ATOM 711 N N . MET A 1 92 ? 4.588 3.824 -4.625 1.00 89.94 92 MET A N 1
ATOM 712 C CA . MET A 1 92 ? 5.232 3.970 -3.321 1.00 89.94 92 MET A CA 1
ATOM 713 C C . MET A 1 92 ? 4.302 3.553 -2.181 1.00 89.94 92 MET A C 1
ATOM 715 O O . MET A 1 92 ? 3.119 3.907 -2.136 1.00 89.94 92 MET A O 1
ATOM 719 N N . VAL A 1 93 ? 4.874 2.851 -1.204 1.00 90.50 93 VAL A N 1
ATOM 720 C CA . VAL A 1 93 ? 4.233 2.571 0.081 1.00 90.50 93 VAL A CA 1
ATOM 721 C C . VAL A 1 93 ? 5.018 3.287 1.169 1.00 90.50 93 VAL A C 1
ATOM 723 O O . VAL A 1 93 ? 6.190 2.994 1.384 1.00 90.50 93 VAL A O 1
ATOM 726 N N . VAL A 1 9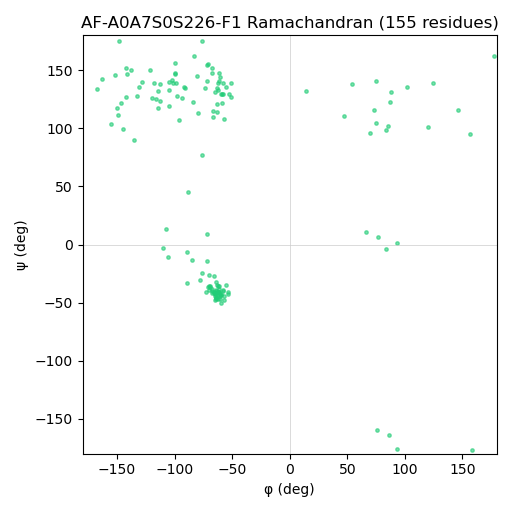4 ? 4.373 4.224 1.860 1.00 93.56 94 VAL A N 1
ATOM 727 C CA . VAL A 1 94 ? 4.978 4.948 2.986 1.00 93.56 94 VAL A CA 1
ATOM 728 C C . VAL A 1 94 ? 4.478 4.379 4.307 1.00 93.56 94 VAL A C 1
ATOM 730 O O . VAL A 1 94 ? 3.295 4.079 4.455 1.00 93.56 94 VAL A O 1
ATOM 733 N N . ALA A 1 95 ? 5.363 4.241 5.288 1.00 93.81 95 ALA A N 1
ATOM 734 C CA . ALA A 1 95 ? 5.013 3.792 6.631 1.00 93.81 95 ALA A CA 1
ATOM 735 C C . ALA A 1 95 ? 5.336 4.886 7.649 1.00 93.81 95 ALA A C 1
ATOM 737 O O . ALA A 1 95 ? 6.365 5.554 7.541 1.00 93.81 95 ALA A O 1
ATOM 738 N N . SER A 1 96 ? 4.462 5.093 8.637 1.00 94.31 96 SER A N 1
ATOM 739 C CA . SER A 1 96 ? 4.788 5.987 9.750 1.00 94.31 96 SER A CA 1
ATOM 740 C C . SER A 1 96 ? 5.921 5.382 10.589 1.00 94.31 96 SER A C 1
ATOM 742 O O . SER A 1 96 ? 6.016 4.154 10.667 1.00 94.31 96 SER A O 1
ATOM 744 N N . PRO A 1 97 ? 6.758 6.191 11.265 1.00 93.12 97 PRO A N 1
ATOM 745 C CA . PRO A 1 97 ? 7.841 5.656 12.092 1.00 93.12 97 PRO A CA 1
ATOM 746 C C . PRO A 1 97 ? 7.371 4.617 13.130 1.00 93.12 97 PRO A C 1
ATOM 748 O O . PRO A 1 97 ? 7.983 3.553 13.210 1.00 93.12 97 PRO A O 1
ATOM 751 N N . PRO A 1 98 ? 6.234 4.813 13.839 1.00 91.94 98 PRO A N 1
ATOM 752 C CA . PRO A 1 98 ? 5.692 3.777 14.718 1.00 91.94 98 PRO A CA 1
ATOM 753 C C . PRO A 1 98 ? 5.312 2.483 13.987 1.00 91.94 98 PRO A C 1
ATOM 755 O O . PRO A 1 98 ? 5.490 1.402 14.538 1.00 91.94 98 PRO A O 1
ATOM 758 N N . ALA A 1 99 ? 4.802 2.571 12.753 1.00 91.44 99 ALA A N 1
ATOM 759 C CA . ALA A 1 99 ? 4.449 1.394 11.961 1.00 91.44 99 ALA A CA 1
ATOM 760 C C . ALA A 1 99 ? 5.692 0.620 11.510 1.00 91.44 99 ALA A C 1
ATOM 762 O O . ALA A 1 99 ? 5.688 -0.609 11.542 1.00 91.44 99 ALA A O 1
ATOM 763 N N . ALA A 1 100 ? 6.756 1.330 11.126 1.00 88.94 100 ALA A N 1
ATOM 764 C CA . ALA A 1 100 ? 8.036 0.725 10.778 1.00 88.94 100 ALA A CA 1
ATOM 765 C C . ALA A 1 100 ? 8.676 0.033 11.992 1.00 88.94 100 ALA A C 1
ATOM 767 O O . ALA A 1 100 ? 9.048 -1.134 11.897 1.00 88.94 100 ALA A O 1
ATOM 768 N N . HIS A 1 101 ? 8.722 0.702 13.149 1.00 89.25 101 HIS A N 1
ATOM 769 C CA . HIS A 1 101 ? 9.235 0.109 14.390 1.00 89.25 101 HIS A CA 1
ATOM 770 C C . HIS A 1 101 ? 8.435 -1.127 14.813 1.00 89.25 101 HIS A C 1
ATOM 772 O O . HIS A 1 101 ? 9.025 -2.148 15.160 1.00 89.25 101 HIS A O 1
ATOM 778 N N . ALA A 1 102 ? 7.100 -1.067 14.741 1.00 85.81 102 ALA A N 1
ATOM 779 C CA . ALA A 1 102 ? 6.250 -2.213 15.052 1.00 85.81 102 ALA A CA 1
ATOM 780 C C . ALA A 1 102 ? 6.518 -3.402 14.111 1.00 85.81 102 ALA A C 1
ATOM 782 O O . ALA A 1 102 ? 6.543 -4.541 14.568 1.00 85.81 102 ALA A O 1
ATOM 783 N N . ALA A 1 103 ? 6.765 -3.147 12.822 1.00 83.88 103 ALA A N 1
ATOM 784 C CA . ALA A 1 103 ? 7.087 -4.197 11.857 1.00 83.88 103 ALA A CA 1
ATOM 785 C C . ALA A 1 103 ? 8.484 -4.804 12.058 1.00 83.88 103 ALA A C 1
ATOM 787 O O . ALA A 1 103 ? 8.654 -6.010 11.890 1.00 83.88 103 ALA A O 1
ATOM 788 N N . MET A 1 104 ? 9.476 -3.999 12.449 1.00 82.00 104 MET A N 1
ATOM 789 C CA . MET A 1 104 ? 10.811 -4.502 12.795 1.00 82.00 104 MET A CA 1
ATOM 790 C C . MET A 1 104 ? 10.752 -5.390 14.040 1.00 82.00 104 MET A C 1
ATOM 792 O O . MET A 1 104 ? 11.301 -6.487 14.040 1.00 82.00 104 MET A O 1
ATOM 796 N N . ALA A 1 105 ? 10.019 -4.960 15.071 1.00 74.94 105 ALA A N 1
ATOM 797 C CA . ALA A 1 105 ? 9.817 -5.754 16.278 1.00 74.94 105 ALA A CA 1
ATOM 798 C C . ALA A 1 105 ? 9.097 -7.085 15.991 1.00 74.94 105 ALA A C 1
ATOM 800 O O . ALA A 1 105 ? 9.491 -8.115 16.535 1.00 74.94 105 ALA A O 1
ATOM 801 N N . SER A 1 106 ? 8.084 -7.094 15.114 1.00 68.50 106 SER A N 1
ATOM 802 C CA . SER A 1 106 ? 7.408 -8.339 14.724 1.00 68.50 106 SER A CA 1
ATOM 803 C C . SER A 1 106 ? 8.292 -9.255 13.875 1.00 68.50 106 SER A C 1
ATOM 805 O O . SER A 1 106 ? 8.247 -10.461 14.063 1.00 68.50 106 SER A O 1
ATOM 807 N N . SER A 1 107 ? 9.134 -8.700 12.994 1.00 63.72 107 SER A N 1
ATOM 808 C CA . SER A 1 107 ? 10.089 -9.487 12.196 1.00 63.72 107 SER A CA 1
ATOM 809 C C . SER A 1 107 ? 11.101 -10.216 13.082 1.00 63.72 107 SER A C 1
ATOM 811 O O . SER A 1 107 ? 11.381 -11.388 12.857 1.00 63.72 107 SER A O 1
ATOM 813 N N . ILE A 1 108 ? 11.604 -9.540 14.120 1.00 57.00 108 ILE A N 1
ATOM 814 C CA . ILE A 1 108 ? 12.502 -10.145 15.112 1.00 57.00 108 ILE A CA 1
ATOM 815 C C . ILE A 1 108 ? 11.769 -11.245 15.892 1.00 57.00 108 ILE A C 1
ATOM 817 O O . ILE A 1 108 ? 12.324 -12.316 16.113 1.00 57.00 108 ILE A O 1
ATOM 821 N N . ALA A 1 109 ? 10.512 -11.019 16.286 1.00 53.84 109 ALA A N 1
ATOM 822 C CA . ALA A 1 109 ? 9.719 -12.030 16.986 1.00 53.84 109 ALA A CA 1
ATOM 823 C C . ALA A 1 109 ? 9.443 -13.276 16.120 1.00 53.84 109 ALA A C 1
ATOM 825 O O . ALA A 1 109 ? 9.532 -14.396 16.625 1.00 53.84 109 ALA A O 1
ATOM 826 N N . ASP A 1 110 ? 9.163 -13.099 14.826 1.00 56.72 110 ASP A N 1
ATOM 827 C CA . ASP A 1 110 ? 8.954 -14.201 13.879 1.00 56.72 110 ASP A CA 1
ATOM 828 C C . ASP A 1 110 ? 10.252 -14.998 13.636 1.00 56.72 110 ASP A C 1
ATOM 830 O O . ASP A 1 110 ? 10.220 -16.231 13.624 1.00 56.72 110 ASP A O 1
ATOM 834 N N . GLU A 1 111 ? 11.410 -14.332 13.535 1.00 49.72 111 GLU A N 1
ATOM 835 C CA . GLU A 1 111 ? 12.726 -14.990 13.459 1.00 49.72 111 GLU A CA 1
ATOM 836 C C . GLU A 1 111 ? 13.086 -15.733 14.754 1.00 49.72 111 GLU A C 1
ATOM 838 O O . GLU A 1 111 ? 13.578 -16.865 14.712 1.00 49.72 111 GLU A O 1
ATOM 843 N N . MET A 1 112 ? 12.798 -15.148 15.921 1.00 46.00 112 MET A N 1
ATOM 844 C CA . MET A 1 112 ? 13.006 -15.807 17.214 1.00 46.00 112 MET A CA 1
ATOM 845 C C . MET A 1 112 ? 12.114 -17.044 17.370 1.00 46.00 112 MET A C 1
ATOM 847 O O . MET A 1 112 ? 12.582 -18.074 17.859 1.00 46.00 112 MET A O 1
ATOM 851 N N . ASN A 1 113 ? 10.861 -16.986 16.909 1.00 48.28 113 ASN A N 1
ATOM 852 C CA . ASN A 1 113 ? 9.961 -18.138 16.908 1.00 48.28 113 ASN A CA 1
ATOM 853 C C . ASN A 1 113 ? 10.433 -19.226 15.924 1.00 48.28 113 ASN A C 1
ATOM 855 O O . ASN A 1 113 ? 10.466 -20.402 16.279 1.00 48.28 113 ASN A O 1
ATOM 859 N N . ALA A 1 114 ? 10.895 -18.854 14.725 1.00 48.50 114 ALA A N 1
ATOM 860 C CA . ALA A 1 114 ? 11.468 -19.797 13.759 1.00 48.50 114 ALA A CA 1
ATOM 861 C C . ALA A 1 114 ? 12.765 -20.464 14.264 1.00 48.50 114 ALA A C 1
ATOM 863 O O . ALA A 1 114 ? 13.011 -21.633 13.974 1.00 48.50 114 ALA A O 1
ATOM 864 N N . THR A 1 115 ? 13.565 -19.752 15.064 1.00 51.09 115 THR A N 1
ATOM 865 C CA . THR A 1 115 ? 14.802 -20.280 15.669 1.00 51.09 115 THR A CA 1
ATOM 866 C C . THR A 1 115 ? 14.516 -21.183 16.880 1.00 51.09 115 THR A C 1
ATOM 868 O O . THR A 1 115 ? 15.251 -22.138 17.124 1.00 51.09 115 THR A O 1
ATOM 871 N N . MET A 1 116 ? 13.428 -20.931 17.619 1.00 47.06 116 MET A N 1
ATOM 872 C CA . MET A 1 116 ? 12.970 -21.776 18.735 1.00 47.06 116 MET A CA 1
ATOM 873 C C . MET A 1 116 ? 12.276 -23.069 18.272 1.00 47.06 116 MET A C 1
ATOM 875 O O . MET A 1 116 ? 12.310 -24.065 18.991 1.00 47.06 116 MET A O 1
ATOM 879 N N . VAL A 1 117 ? 11.704 -23.105 17.062 1.00 49.97 117 VAL A N 1
ATOM 880 C CA . VAL A 1 117 ? 11.162 -24.329 16.430 1.00 49.97 117 VAL A CA 1
ATOM 881 C C . VAL A 1 117 ? 12.265 -25.055 15.636 1.00 49.97 117 VAL A C 1
ATOM 883 O O . VAL A 1 117 ? 12.096 -25.505 14.504 1.00 49.97 117 VAL A O 1
ATOM 886 N N . GLY A 1 118 ? 13.444 -25.181 16.243 1.00 38.75 118 GLY A N 1
ATOM 887 C CA . GLY A 1 118 ? 14.512 -26.036 15.749 1.00 38.75 118 GLY A CA 1
ATOM 888 C C . GLY A 1 118 ? 14.270 -27.501 16.128 1.00 38.75 118 GLY A C 1
ATOM 889 O O . GLY A 1 118 ? 14.419 -27.863 17.289 1.00 38.75 118 GLY A O 1
ATOM 890 N N . ARG A 1 119 ? 14.016 -28.343 15.112 1.00 39.34 119 ARG A N 1
ATOM 891 C CA . ARG A 1 119 ? 14.207 -29.813 15.085 1.00 39.34 119 ARG A CA 1
ATOM 892 C C . ARG A 1 119 ? 13.165 -30.657 15.857 1.00 39.34 119 ARG A C 1
ATOM 894 O O . ARG A 1 119 ? 13.288 -30.819 17.069 1.00 39.34 119 ARG A O 1
ATOM 901 N N . PRO A 1 120 ? 12.219 -31.338 15.172 1.00 39.00 120 PRO A N 1
ATOM 902 C CA . PRO A 1 120 ? 11.585 -32.502 15.771 1.00 39.00 120 PRO A CA 1
ATOM 903 C C . PRO A 1 120 ? 12.678 -33.547 15.995 1.00 39.00 120 PRO A C 1
ATOM 905 O O . PRO A 1 120 ? 13.320 -34.024 15.055 1.00 39.00 120 PRO A O 1
ATOM 908 N N . GLY A 1 121 ? 12.938 -33.830 17.269 1.00 39.38 121 GLY A N 1
ATOM 909 C CA . GLY A 1 121 ? 13.782 -34.930 17.692 1.00 39.38 121 GLY A CA 1
ATOM 910 C C . GLY A 1 121 ? 13.338 -36.220 17.014 1.00 39.38 121 GLY A C 1
ATOM 911 O O . GLY A 1 121 ? 12.144 -36.484 16.866 1.00 39.38 121 GLY A O 1
ATOM 912 N N . GLY A 1 122 ? 14.324 -37.014 16.594 1.00 37.31 122 GLY A N 1
ATOM 913 C CA . GLY A 1 122 ? 14.096 -38.388 16.180 1.00 37.31 122 GLY A CA 1
ATOM 914 C C . GLY A 1 122 ? 13.299 -39.104 17.262 1.00 37.31 122 GLY A C 1
ATOM 915 O O . GLY A 1 122 ? 13.659 -39.059 18.440 1.00 37.31 122 GLY A O 1
ATOM 916 N N . ALA A 1 123 ? 12.189 -39.709 16.853 1.00 38.72 123 ALA A N 1
ATOM 917 C CA . ALA A 1 123 ? 11.338 -40.491 17.724 1.00 38.72 123 ALA A CA 1
ATOM 918 C C . ALA A 1 123 ? 12.165 -41.612 18.368 1.00 38.72 123 ALA A C 1
ATOM 920 O O . ALA A 1 123 ? 12.552 -42.585 17.723 1.00 38.72 123 ALA A O 1
ATOM 921 N N . SER A 1 124 ? 12.426 -41.452 19.662 1.00 45.78 124 SER A N 1
ATOM 922 C CA . SER A 1 124 ? 12.697 -42.553 20.571 1.00 45.78 124 SER A CA 1
ATOM 923 C C . SER A 1 124 ? 11.413 -43.368 20.694 1.00 45.78 124 SER A C 1
ATOM 925 O O . SER A 1 124 ? 10.436 -42.892 21.266 1.00 45.78 124 SER A O 1
ATOM 927 N N . MET A 1 125 ? 11.403 -44.577 20.137 1.00 37.50 125 MET A N 1
ATOM 928 C CA . MET A 1 125 ? 10.435 -45.617 20.485 1.00 37.50 125 MET A CA 1
ATOM 929 C C . MET A 1 125 ? 11.193 -46.933 20.637 1.00 37.50 125 MET A C 1
ATOM 931 O O . MET A 1 125 ? 11.396 -47.685 19.685 1.00 37.50 125 MET A O 1
ATOM 935 N N . ALA A 1 126 ? 11.638 -47.187 21.865 1.00 35.53 126 ALA A N 1
ATOM 936 C CA . ALA A 1 126 ? 12.058 -48.502 22.305 1.00 35.53 126 ALA A CA 1
ATOM 937 C C . ALA A 1 126 ? 10.826 -49.310 22.744 1.00 35.53 126 ALA A C 1
ATOM 939 O O . ALA A 1 126 ? 10.116 -48.916 23.663 1.00 35.53 126 ALA A O 1
ATOM 940 N N . GLY A 1 127 ? 10.642 -50.470 22.111 1.00 32.84 127 GLY A N 1
ATOM 941 C CA . GLY A 1 127 ? 10.175 -51.692 22.767 1.00 32.84 127 GLY A CA 1
ATOM 942 C C . GLY A 1 127 ? 8.669 -51.899 22.935 1.00 32.84 127 GLY A C 1
ATOM 943 O O . GLY A 1 127 ? 8.083 -51.500 23.931 1.00 32.84 127 GLY A O 1
ATOM 944 N N . THR A 1 128 ? 8.083 -52.734 22.076 1.00 36.56 128 THR A N 1
ATOM 945 C CA . THR A 1 128 ? 7.294 -53.887 22.549 1.00 36.56 128 THR A CA 1
ATOM 946 C C . THR A 1 128 ? 7.467 -55.036 21.556 1.00 36.56 128 THR A C 1
ATOM 948 O O . THR A 1 128 ? 7.236 -54.893 20.358 1.00 36.56 128 THR A O 1
ATOM 951 N N . GLN A 1 129 ? 7.954 -56.162 22.077 1.00 41.97 129 GLN A N 1
ATOM 952 C CA . GLN A 1 129 ? 8.181 -57.421 21.377 1.00 41.97 129 GLN A CA 1
ATOM 953 C C . GLN A 1 129 ? 6.877 -58.013 20.832 1.00 41.97 129 GLN A C 1
ATOM 955 O O . GLN A 1 129 ? 5.892 -58.121 21.556 1.00 41.97 129 GLN A O 1
ATOM 960 N N . ALA A 1 130 ? 6.934 -58.551 19.616 1.00 34.75 130 ALA A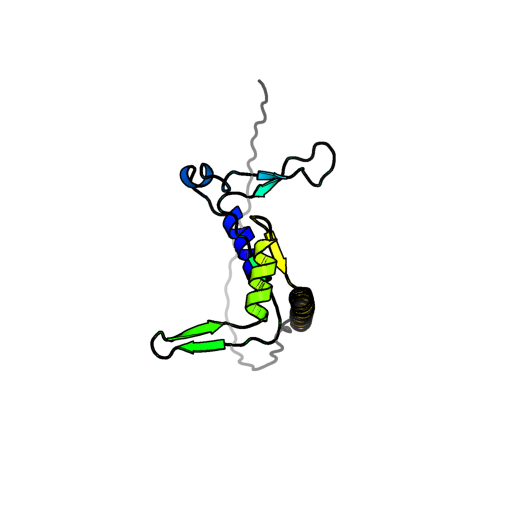 N 1
ATOM 961 C CA . ALA A 1 130 ? 6.165 -59.734 19.253 1.00 34.75 130 ALA A CA 1
ATOM 962 C C . ALA A 1 130 ? 6.996 -60.579 18.281 1.00 34.75 130 ALA A C 1
ATOM 964 O O . ALA A 1 130 ? 7.088 -60.304 17.087 1.00 34.75 130 ALA A O 1
ATOM 965 N N . SER A 1 131 ? 7.635 -61.608 18.832 1.00 39.78 131 SER A N 1
ATOM 966 C CA . SER A 1 131 ? 8.310 -62.664 18.089 1.00 39.78 131 SER A CA 1
ATOM 967 C C . SER A 1 131 ? 7.307 -63.443 17.241 1.00 39.78 131 SER A C 1
ATOM 969 O O . SER A 1 131 ? 6.424 -64.091 17.800 1.00 39.78 131 SER A O 1
ATOM 971 N N . ARG A 1 132 ? 7.496 -63.479 15.917 1.00 38.38 132 ARG A N 1
ATOM 972 C CA . ARG A 1 132 ? 7.169 -64.648 15.086 1.00 38.38 132 ARG A CA 1
ATOM 973 C C . ARG A 1 132 ? 8.223 -64.814 13.996 1.00 38.38 132 ARG A C 1
ATOM 975 O O . ARG A 1 132 ? 8.562 -63.881 13.280 1.00 38.38 132 ARG A O 1
ATOM 982 N N . SER A 1 133 ? 8.769 -66.017 13.950 1.00 37.06 133 SER A N 1
ATOM 983 C CA . SER A 1 133 ? 9.867 -66.478 13.113 1.00 37.06 133 SER A CA 1
ATOM 984 C C . SER A 1 133 ? 9.363 -67.251 11.884 1.00 37.06 133 SER A C 1
ATOM 986 O O . SER A 1 133 ? 8.318 -67.896 11.954 1.00 37.06 133 SER A O 1
ATOM 988 N N . ARG A 1 134 ? 10.216 -67.265 10.837 1.00 35.44 134 ARG A N 1
ATOM 989 C CA . ARG A 1 134 ? 10.245 -68.129 9.622 1.00 35.44 134 ARG A CA 1
ATOM 990 C C . ARG A 1 134 ? 9.189 -67.820 8.541 1.00 35.44 134 ARG A C 1
ATOM 992 O O . ARG A 1 134 ? 8.050 -67.557 8.875 1.00 35.44 134 ARG A O 1
ATOM 999 N N . ALA A 1 135 ? 9.453 -67.864 7.231 1.00 34.84 135 ALA A N 1
ATOM 1000 C CA . ALA A 1 135 ? 10.552 -68.342 6.370 1.00 34.84 135 ALA A CA 1
ATOM 1001 C C . ALA A 1 135 ? 10.546 -67.465 5.081 1.00 34.84 135 ALA A C 1
ATOM 1003 O O . ALA A 1 135 ? 9.491 -66.954 4.735 1.00 34.84 135 ALA A O 1
ATOM 1004 N N . GLY A 1 136 ? 11.654 -67.112 4.419 1.00 32.38 136 GLY A N 1
ATOM 1005 C CA . GLY A 1 136 ? 12.441 -67.960 3.511 1.00 32.38 136 GLY A CA 1
ATOM 1006 C C . GLY A 1 136 ? 12.141 -67.632 2.027 1.00 32.38 136 GLY A C 1
ATOM 1007 O O . GLY A 1 136 ? 10.976 -67.548 1.668 1.00 32.38 136 GLY A O 1
ATOM 1008 N N . SER A 1 137 ? 13.197 -67.540 1.196 1.00 38.78 137 SER A N 1
ATOM 1009 C CA . SER A 1 137 ? 13.239 -67.350 -0.282 1.00 38.78 137 SER A CA 1
ATOM 1010 C C . SER A 1 137 ? 13.203 -65.887 -0.765 1.00 38.78 137 SER A C 1
ATOM 1012 O O . SER A 1 137 ? 12.277 -65.169 -0.428 1.00 38.78 137 SER A O 1
ATOM 1014 N N . GLY A 1 138 ? 14.144 -65.335 -1.541 1.00 35.22 138 GLY A N 1
ATOM 1015 C CA . GLY A 1 138 ? 15.169 -65.907 -2.427 1.00 35.22 138 GLY A CA 1
ATOM 1016 C C . GLY A 1 138 ? 15.019 -65.315 -3.845 1.00 35.22 138 GLY A C 1
ATOM 1017 O O . GLY A 1 138 ? 13.892 -65.211 -4.314 1.00 35.22 138 GLY A O 1
ATOM 1018 N N . SER A 1 139 ? 16.144 -64.987 -4.502 1.00 44.28 139 SER A N 1
ATOM 1019 C CA . SER A 1 139 ? 16.354 -64.354 -5.837 1.00 44.28 139 SER A CA 1
ATOM 1020 C C . SER A 1 139 ? 16.041 -62.849 -5.920 1.00 44.28 139 SER A C 1
ATOM 1022 O O . SER A 1 139 ? 14.930 -62.437 -5.619 1.00 44.28 139 SER A O 1
ATOM 1024 N N . ASP A 1 140 ? 16.964 -61.920 -6.185 1.00 38.72 140 ASP A N 1
ATOM 1025 C CA . ASP A 1 140 ? 18.188 -61.876 -7.012 1.00 38.72 140 ASP A CA 1
ATOM 1026 C C . ASP A 1 140 ? 17.912 -61.900 -8.522 1.00 38.72 140 ASP A C 1
ATOM 1028 O O . ASP A 1 140 ? 17.742 -62.965 -9.102 1.00 38.72 140 ASP A O 1
ATOM 1032 N N . THR A 1 141 ? 17.889 -60.708 -9.131 1.00 46.09 141 THR A N 1
ATOM 1033 C CA . THR A 1 141 ? 18.302 -60.451 -10.521 1.00 46.09 141 THR A CA 1
ATOM 1034 C C . THR A 1 141 ? 18.718 -58.985 -10.643 1.00 46.09 141 THR A C 1
ATOM 1036 O O . THR A 1 141 ? 17.874 -58.087 -10.699 1.00 46.09 141 THR A O 1
ATOM 1039 N N . GLY A 1 142 ? 20.027 -58.743 -10.686 1.00 37.97 142 GLY A N 1
ATOM 1040 C CA . GLY A 1 142 ? 20.579 -57.538 -11.293 1.00 37.97 142 GLY A CA 1
ATOM 1041 C C . GLY A 1 142 ? 20.463 -57.587 -12.820 1.00 37.97 142 GLY A C 1
ATOM 1042 O O . GLY A 1 142 ? 20.442 -58.662 -13.415 1.00 37.97 142 GLY A O 1
ATOM 1043 N N . SER A 1 143 ? 20.426 -56.415 -13.450 1.00 43.47 143 SER A N 1
ATOM 1044 C CA . SER A 1 143 ? 20.863 -56.244 -14.836 1.00 43.47 143 SER A CA 1
ATOM 1045 C C . SER A 1 143 ? 21.410 -54.830 -15.015 1.00 43.47 143 SER A C 1
ATOM 1047 O O . SER A 1 143 ? 20.676 -53.848 -14.937 1.00 43.47 143 SER A O 1
ATOM 1049 N N . GLU A 1 144 ? 22.721 -54.758 -15.225 1.00 43.69 144 GLU A N 1
ATOM 1050 C CA . GLU A 1 144 ? 23.443 -53.616 -15.786 1.00 43.69 144 GLU A CA 1
ATOM 1051 C C . GLU A 1 144 ? 23.257 -53.530 -17.318 1.00 43.69 144 GLU A C 1
ATOM 1053 O O . GLU A 1 144 ? 22.741 -54.458 -17.942 1.00 43.69 144 GLU A O 1
ATOM 1058 N N . ALA A 1 145 ? 23.808 -52.442 -17.881 1.00 38.44 145 ALA A N 1
ATOM 1059 C CA . ALA A 1 145 ? 24.069 -52.117 -19.294 1.00 38.44 145 ALA A CA 1
ATOM 1060 C C . ALA A 1 145 ? 22.922 -51.419 -20.060 1.00 38.44 145 ALA A C 1
ATOM 1062 O O . ALA A 1 145 ? 21.785 -51.860 -20.037 1.00 38.44 145 ALA A O 1
ATOM 1063 N N . GLY A 1 146 ? 23.145 -50.325 -20.794 1.00 38.25 146 GLY A N 1
ATOM 1064 C CA . GLY A 1 146 ? 24.375 -49.602 -21.100 1.00 38.25 146 GLY A CA 1
ATOM 1065 C C . GLY A 1 146 ? 24.116 -48.428 -22.062 1.00 38.25 146 GLY A C 1
ATOM 1066 O O . GLY A 1 146 ? 23.065 -48.347 -22.682 1.00 38.25 146 GLY A O 1
ATOM 1067 N N . ARG A 1 147 ? 25.104 -47.520 -22.087 1.00 38.62 147 ARG A N 1
ATOM 1068 C CA . ARG A 1 147 ? 25.562 -46.582 -23.138 1.00 38.62 147 ARG A CA 1
ATOM 1069 C C . ARG A 1 147 ? 24.656 -46.327 -24.356 1.00 38.62 147 ARG A C 1
ATOM 1071 O O . ARG A 1 147 ? 24.400 -47.251 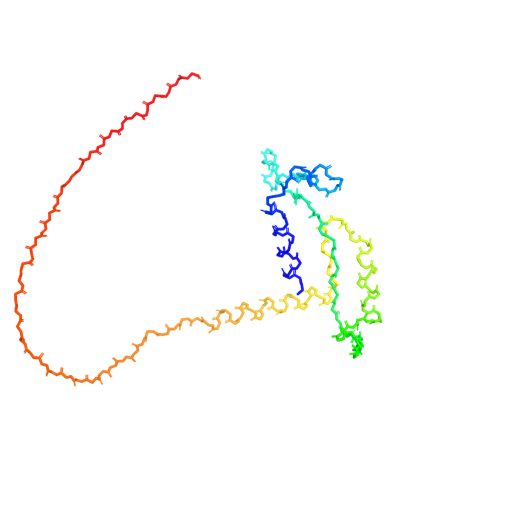-25.107 1.00 38.62 147 ARG A O 1
ATOM 1078 N N . GLU A 1 148 ? 24.466 -45.048 -24.690 1.00 44.50 148 GLU A N 1
ATOM 1079 C CA . GLU A 1 148 ? 25.078 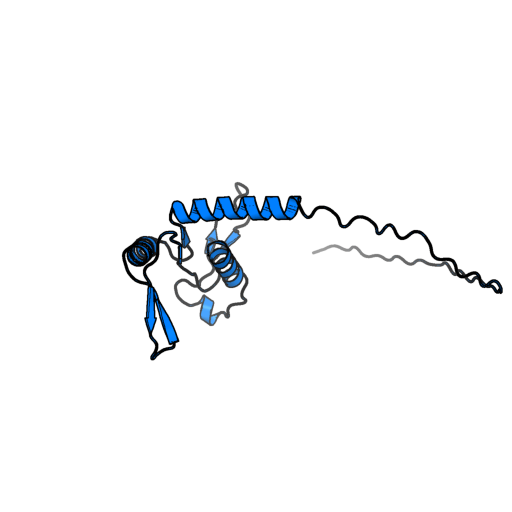-44.468 -25.899 1.00 44.50 148 GLU A CA 1
ATOM 1080 C C . GLU A 1 148 ? 25.076 -42.934 -25.855 1.00 44.50 148 GLU A C 1
ATOM 1082 O O . GLU A 1 148 ? 24.176 -42.299 -25.307 1.00 44.50 148 GLU A O 1
ATOM 1087 N N . ALA A 1 149 ? 26.162 -42.369 -26.372 1.00 46.50 149 ALA A N 1
ATOM 1088 C CA . ALA A 1 149 ? 26.427 -40.954 -26.533 1.00 46.50 149 ALA A CA 1
ATOM 1089 C C . ALA A 1 149 ? 26.456 -40.660 -28.035 1.00 46.50 149 ALA A C 1
ATOM 1091 O O . ALA A 1 149 ? 27.059 -41.429 -28.771 1.00 46.50 149 ALA A O 1
ATOM 1092 N N . ASP A 1 150 ? 25.858 -39.547 -28.447 1.00 46.69 150 ASP A N 1
ATOM 1093 C CA . ASP A 1 150 ? 26.145 -38.812 -29.686 1.00 46.69 150 ASP A CA 1
ATOM 1094 C C . ASP A 1 150 ? 25.434 -37.450 -29.535 1.00 46.69 150 ASP A C 1
ATOM 1096 O O . ASP A 1 150 ? 24.319 -37.395 -29.026 1.00 46.69 150 ASP A O 1
ATOM 1100 N N . GLY A 1 151 ? 25.991 -36.274 -29.822 1.00 40.28 151 GLY A N 1
ATOM 1101 C CA . GLY A 1 151 ? 27.083 -35.939 -30.728 1.00 40.28 151 GLY A CA 1
ATOM 1102 C C . GLY A 1 151 ? 26.547 -34.963 -31.786 1.00 40.28 151 GLY A C 1
ATOM 1103 O O . GLY A 1 151 ? 25.850 -35.407 -32.687 1.00 40.28 151 GLY A O 1
ATOM 1104 N N . ALA A 1 152 ? 26.831 -33.657 -31.620 1.00 48.09 152 ALA A N 1
ATOM 1105 C CA . ALA A 1 152 ? 26.809 -32.526 -32.590 1.00 48.09 152 ALA A CA 1
ATOM 1106 C C . ALA A 1 152 ? 26.371 -31.245 -31.840 1.00 48.09 152 ALA A C 1
ATOM 1108 O O . ALA A 1 152 ? 25.267 -31.211 -31.310 1.00 48.09 152 ALA A O 1
ATOM 1109 N N . LEU A 1 153 ? 27.110 -30.146 -31.640 1.00 42.59 153 LEU A N 1
ATOM 1110 C CA . LEU A 1 153 ? 28.255 -29.481 -32.284 1.00 42.59 153 LEU A CA 1
ATOM 1111 C C . LEU A 1 153 ? 28.160 -29.320 -33.808 1.00 42.59 153 LEU A C 1
ATOM 1113 O O . LEU A 1 153 ? 28.258 -30.317 -34.511 1.00 42.59 153 LEU A O 1
ATOM 1117 N N . MET A 1 154 ? 27.992 -28.058 -34.237 1.00 48.19 154 MET A N 1
ATOM 1118 C CA . MET A 1 154 ? 28.239 -27.359 -35.526 1.00 48.19 154 MET A CA 1
ATOM 1119 C C . MET A 1 154 ? 27.290 -26.139 -35.471 1.00 48.19 154 MET A C 1
ATOM 1121 O O . MET A 1 154 ? 26.078 -26.317 -35.474 1.00 48.19 154 MET A O 1
ATOM 1125 N N . ASP A 1 155 ? 27.689 -24.941 -35.049 1.00 47.47 155 ASP A N 1
ATOM 1126 C CA . ASP A 1 155 ? 28.577 -23.941 -35.666 1.00 47.47 155 ASP A CA 1
ATOM 1127 C C . ASP A 1 155 ? 28.198 -23.505 -37.097 1.00 47.47 155 ASP A C 1
ATOM 1129 O O . ASP A 1 155 ? 27.903 -24.336 -37.954 1.00 47.47 155 ASP A O 1
ATOM 1133 N N . LEU A 1 156 ? 28.317 -22.184 -37.304 1.00 41.16 156 LEU A N 1
ATOM 1134 C CA . LEU A 1 156 ? 28.284 -21.390 -38.543 1.00 41.16 156 LEU A CA 1
ATOM 1135 C C . LEU A 1 156 ? 26.914 -20.985 -39.126 1.00 41.16 156 LEU A C 1
ATOM 1137 O O . LEU A 1 156 ? 26.320 -21.705 -39.924 1.00 41.16 156 LEU A O 1
ATOM 1141 N N . SER A 1 157 ? 26.494 -19.745 -38.843 1.00 56.38 157 SER A N 1
ATOM 1142 C CA . SER A 1 157 ? 26.745 -18.577 -39.724 1.00 56.38 157 SER A CA 1
ATOM 1143 C C . SER A 1 157 ? 26.171 -17.293 -39.129 1.00 56.38 157 SER A C 1
ATOM 1145 O O . SER A 1 157 ? 24.971 -17.326 -38.774 1.00 56.38 157 SER A O 1
#

Foldseek 3Di:
DVVVLVVVLVCQQPDPDDVVQCPDPPQPFDWDPAPPPPPHDTDGPHHGFFDQFEAEDDDWDWDADPVVRDIDTDDDRVVVRVVVSVPTDGNDYYYDPVRVVVVVVVVVVVVVVVVVPPDDPDDDDDDDDDDDDDDDDDDDDDDDDDDDDDDDDDDDD

InterPro domains:
  IPR029787 Nucleotide cyclase [G3DSA:3.30.70.1230] (1-127)
  IPR029787 Nucleotide cyclase [SSF55073] (1-106)

Radius of gyration: 30.02 Å; Cα contacts (8 Å, |Δi|>4): 147; chains: 1; bounding box: 56×82×62 Å